Protein AF-A0A511Z5X7-F1 (afdb_monomer_lite)

Radius of gyration: 14.65 Å; chains: 1; bounding box: 46×22×39 Å

Structure (mmCIF, N/CA/C/O backbone):
data_AF-A0A511Z5X7-F1
#
_entry.id   AF-A0A511Z5X7-F1
#
loop_
_atom_site.group_PDB
_atom_site.id
_atom_site.type_symbol
_atom_site.label_atom_id
_atom_site.label_alt_id
_atom_site.label_comp_id
_atom_site.label_asym_id
_atom_site.label_entity_id
_atom_site.label_seq_id
_atom_site.pdbx_PDB_ins_code
_atom_site.Cartn_x
_atom_site.Cartn_y
_atom_site.Cartn_z
_atom_site.occupancy
_atom_site.B_iso_or_equiv
_atom_site.auth_seq_id
_atom_site.auth_comp_id
_atom_site.auth_asym_id
_atom_site.auth_atom_id
_atom_site.pdbx_PDB_model_num
ATOM 1 N N . MET A 1 1 ? 8.518 3.537 -7.260 1.00 76.12 1 MET A N 1
ATOM 2 C CA . MET A 1 1 ? 7.518 2.453 -7.440 1.00 76.12 1 MET A CA 1
ATOM 3 C C . MET A 1 1 ? 6.502 2.840 -8.505 1.00 76.12 1 MET A C 1
ATOM 5 O O . MET A 1 1 ? 6.609 2.288 -9.587 1.00 76.12 1 MET A O 1
ATOM 9 N N . LEU A 1 2 ? 5.611 3.816 -8.263 1.00 78.81 2 LEU A N 1
ATOM 10 C CA . LEU A 1 2 ? 4.703 4.348 -9.300 1.00 78.81 2 LEU A CA 1
ATOM 11 C C . LEU A 1 2 ? 5.478 5.002 -10.458 1.00 78.81 2 LEU A C 1
ATOM 13 O O . LEU A 1 2 ? 5.304 4.628 -11.608 1.00 78.81 2 LEU A O 1
ATOM 17 N N . GLU A 1 3 ? 6.426 5.890 -10.146 1.00 77.31 3 GLU A N 1
ATOM 18 C CA . GLU A 1 3 ? 7.293 6.535 -11.153 1.00 77.31 3 GLU A CA 1
ATOM 19 C C . GLU A 1 3 ? 8.212 5.555 -11.898 1.00 77.31 3 GLU A C 1
ATOM 21 O O . GLU A 1 3 ? 8.674 5.845 -12.994 1.00 77.31 3 GLU A O 1
ATOM 26 N N . TRP A 1 4 ? 8.474 4.385 -11.310 1.00 77.00 4 TRP A N 1
ATOM 27 C CA . TRP A 1 4 ? 9.300 3.333 -11.916 1.00 77.00 4 TRP A CA 1
ATOM 28 C C . TRP A 1 4 ? 8.460 2.328 -12.716 1.00 77.00 4 TRP A C 1
ATOM 30 O O . TRP A 1 4 ? 8.996 1.349 -13.220 1.00 77.00 4 TRP A O 1
ATOM 40 N N . GLY A 1 5 ? 7.136 2.518 -12.776 1.00 79.38 5 GLY A N 1
ATOM 41 C CA . GLY A 1 5 ? 6.209 1.607 -13.447 1.00 79.38 5 GLY A CA 1
ATOM 42 C C . GLY A 1 5 ? 6.055 0.234 -12.782 1.00 79.38 5 GLY A C 1
ATOM 43 O O . GLY A 1 5 ? 5.463 -0.657 -13.381 1.00 79.38 5 GLY A O 1
ATOM 44 N N . VAL A 1 6 ? 6.571 0.052 -11.560 1.00 82.25 6 VAL A N 1
ATOM 45 C CA . VAL A 1 6 ? 6.449 -1.202 -10.786 1.00 82.25 6 VAL A CA 1
ATOM 46 C C . VAL A 1 6 ? 5.017 -1.403 -10.281 1.00 82.25 6 VAL A C 1
ATOM 48 O O . VAL A 1 6 ? 4.565 -2.532 -10.137 1.00 82.25 6 VAL A O 1
ATOM 51 N N . LEU A 1 7 ? 4.320 -0.299 -10.014 1.00 83.25 7 LEU A N 1
ATOM 52 C CA . LEU A 1 7 ? 2.889 -0.250 -9.720 1.00 83.25 7 LEU A CA 1
ATOM 53 C C . LEU A 1 7 ? 2.248 0.795 -10.624 1.00 83.25 7 LEU A C 1
ATOM 55 O O . LEU A 1 7 ? 2.912 1.758 -11.024 1.00 83.25 7 LEU A O 1
ATOM 59 N N . LYS A 1 8 ? 0.950 0.663 -10.865 1.00 85.56 8 LYS A N 1
ATOM 60 C CA . LYS A 1 8 ? 0.125 1.653 -11.556 1.00 85.56 8 LYS A CA 1
ATOM 61 C C . LYS A 1 8 ? -0.938 2.211 -10.618 1.00 85.56 8 LYS A C 1
ATOM 63 O O . LYS A 1 8 ? -1.390 1.575 -9.670 1.00 85.56 8 LYS A O 1
ATOM 68 N N . ALA A 1 9 ? -1.346 3.446 -10.893 1.00 88.44 9 ALA A N 1
ATOM 69 C CA . ALA A 1 9 ? -2.520 4.013 -10.248 1.00 88.44 9 ALA A CA 1
ATOM 70 C C . ALA A 1 9 ? -3.763 3.177 -10.593 1.00 88.44 9 ALA A C 1
ATOM 72 O O . ALA A 1 9 ? -3.839 2.584 -11.669 1.00 88.44 9 ALA A O 1
ATOM 73 N N . CYS A 1 10 ? -4.740 3.178 -9.691 1.00 89.44 10 CYS A N 1
ATOM 74 C CA . CYS A 1 10 ? -5.965 2.385 -9.752 1.00 89.44 10 CYS A CA 1
ATOM 75 C C . CYS A 1 10 ? -5.775 0.865 -9.581 1.00 89.44 10 CYS A C 1
ATOM 77 O O . CYS A 1 10 ? -6.744 0.122 -9.724 1.00 89.44 10 CYS A O 1
ATOM 79 N N . GLU A 1 11 ? -4.574 0.391 -9.237 1.00 91.31 11 GLU A N 1
ATOM 80 C CA . GLU A 1 11 ? -4.345 -1.009 -8.862 1.00 91.31 11 GLU A CA 1
ATOM 81 C C . GLU A 1 11 ? -4.847 -1.312 -7.448 1.00 91.31 11 GLU A C 1
ATOM 83 O O . GLU A 1 11 ? -5.002 -0.419 -6.613 1.00 91.31 11 GLU A O 1
ATOM 88 N N . VAL A 1 12 ? -5.091 -2.592 -7.162 1.00 94.56 12 VAL A N 1
ATOM 89 C CA . VAL A 1 12 ? -5.568 -3.033 -5.848 1.00 94.56 12 VAL A CA 1
ATOM 90 C C . VAL A 1 12 ? -4.411 -3.575 -5.015 1.00 94.56 12 VAL A C 1
ATOM 92 O O . VAL A 1 12 ? -3.665 -4.459 -5.442 1.00 94.56 12 VAL A O 1
ATOM 95 N N . ILE A 1 13 ? -4.289 -3.057 -3.795 1.00 95.25 13 ILE A N 1
ATOM 96 C CA . ILE A 1 13 ? -3.351 -3.527 -2.781 1.00 95.25 13 ILE A CA 1
ATOM 97 C C . ILE A 1 13 ? -4.132 -4.240 -1.683 1.00 95.25 13 ILE A C 1
ATOM 99 O O . ILE A 1 13 ? -5.115 -3.718 -1.160 1.00 95.25 13 ILE A O 1
ATOM 103 N N . VAL A 1 14 ? -3.661 -5.420 -1.309 1.00 96.44 14 VAL A N 1
ATOM 104 C CA . VAL A 1 14 ? -4.218 -6.272 -0.262 1.00 96.44 14 VAL A CA 1
ATOM 105 C C . VAL A 1 14 ? -3.310 -6.214 0.961 1.00 96.44 14 VAL A C 1
ATOM 107 O O . VAL A 1 14 ? -2.081 -6.241 0.844 1.00 96.44 14 VAL A O 1
ATOM 110 N N . ALA A 1 15 ? -3.900 -6.141 2.149 1.00 96.62 15 ALA A N 1
ATOM 111 C CA . ALA A 1 15 ? -3.157 -6.287 3.389 1.00 96.62 15 ALA A CA 1
ATOM 112 C C . ALA A 1 15 ? -2.732 -7.756 3.567 1.00 96.62 15 ALA A C 1
ATOM 114 O O . ALA A 1 15 ? -3.550 -8.674 3.559 1.00 96.62 15 ALA A O 1
ATOM 115 N N . LYS A 1 16 ? -1.429 -8.000 3.728 1.00 96.12 16 LYS A N 1
ATOM 116 C CA . LYS A 1 16 ? -0.854 -9.351 3.782 1.00 96.12 16 LYS A CA 1
ATOM 117 C C . LYS A 1 16 ? -1.508 -10.218 4.863 1.00 96.12 16 LYS A C 1
ATOM 119 O O . LYS A 1 16 ? -1.451 -9.892 6.046 1.00 96.12 16 LYS A O 1
ATOM 124 N N . GLY A 1 17 ? -2.064 -11.361 4.459 1.00 94.12 17 GLY A N 1
ATOM 125 C CA . GLY A 1 17 ? -2.722 -12.297 5.379 1.00 94.12 17 GLY A CA 1
ATOM 126 C C . GLY A 1 17 ? -4.072 -11.804 5.914 1.00 94.12 17 GLY A C 1
ATOM 127 O O . GLY A 1 17 ? -4.547 -12.315 6.927 1.00 94.12 17 GLY A O 1
ATOM 128 N N . LYS A 1 18 ? -4.673 -10.802 5.266 1.00 93.75 18 LYS A N 1
ATOM 129 C CA . LYS A 1 18 ? -6.008 -10.272 5.550 1.00 93.75 18 LYS A CA 1
ATOM 130 C C . LYS A 1 18 ? -6.820 -10.240 4.255 1.00 93.75 18 LYS A C 1
ATOM 132 O O . LYS A 1 18 ? -6.259 -10.233 3.165 1.00 93.75 18 LYS A O 1
ATOM 137 N N . GLU A 1 19 ? -8.140 -10.195 4.387 1.00 92.75 19 GLU A N 1
ATOM 138 C CA . GLU A 1 19 ? -9.057 -10.044 3.246 1.00 92.75 19 GLU A CA 1
ATOM 139 C C . GLU A 1 19 ? -9.269 -8.569 2.856 1.00 92.75 19 GLU A C 1
ATOM 141 O O . GLU A 1 19 ? -9.879 -8.266 1.833 1.00 92.75 19 GLU A O 1
ATOM 146 N N . ASP A 1 20 ? -8.755 -7.635 3.662 1.00 95.25 20 ASP A N 1
ATOM 147 C CA . ASP A 1 20 ? -8.916 -6.205 3.424 1.00 95.25 20 ASP A CA 1
ATOM 148 C C . ASP A 1 20 ? -8.014 -5.728 2.272 1.00 95.25 20 ASP A C 1
ATOM 150 O O . ASP A 1 20 ? -6.797 -5.945 2.268 1.00 95.25 20 ASP A O 1
ATOM 154 N N . SER A 1 21 ? -8.626 -5.071 1.288 1.00 93.94 21 SER A N 1
ATOM 155 C CA . SER A 1 21 ? -7.965 -4.543 0.095 1.00 93.94 21 SER A CA 1
ATOM 156 C C . SER A 1 21 ? -8.454 -3.137 -0.236 1.00 93.94 21 SER A C 1
ATOM 158 O O . SER A 1 21 ? -9.575 -2.754 0.114 1.00 93.94 21 SER A O 1
ATOM 160 N N . ARG A 1 22 ? -7.600 -2.334 -0.876 1.00 94.50 22 ARG A N 1
ATOM 161 C CA . ARG A 1 22 ? -7.870 -0.932 -1.224 1.00 94.50 22 ARG A CA 1
ATOM 162 C C . ARG A 1 22 ? -7.235 -0.558 -2.560 1.00 94.50 22 ARG A C 1
ATOM 164 O O . ARG A 1 22 ? -6.244 -1.154 -2.973 1.00 94.50 22 ARG A O 1
ATOM 171 N N . VAL A 1 23 ? -7.787 0.466 -3.207 1.00 94.81 23 VAL A N 1
ATOM 172 C CA . VAL A 1 23 ? -7.281 0.979 -4.488 1.00 94.81 23 VAL A CA 1
ATOM 173 C C . VAL A 1 23 ? -6.150 1.975 -4.245 1.00 94.81 23 VAL A C 1
ATOM 175 O O . VAL A 1 23 ? -6.305 2.905 -3.453 1.00 94.81 23 VAL A O 1
ATOM 178 N N . LEU A 1 24 ? -5.024 1.782 -4.927 1.00 93.81 24 LEU A N 1
ATOM 179 C CA . LEU A 1 24 ? -3.878 2.680 -4.936 1.00 93.81 24 LEU A CA 1
ATOM 180 C C . LEU A 1 24 ? -4.168 3.890 -5.825 1.00 93.81 24 LEU A C 1
ATOM 182 O O . LEU A 1 24 ? -4.487 3.762 -7.004 1.00 93.81 24 LEU A O 1
ATOM 186 N N . LEU A 1 25 ? -4.026 5.081 -5.269 1.00 93.25 25 LEU A N 1
ATOM 187 C CA . LEU A 1 25 ? -4.146 6.340 -5.988 1.00 93.25 25 LEU A CA 1
ATOM 188 C C . LEU A 1 25 ? -2.807 6.721 -6.629 1.00 93.25 25 LEU A C 1
ATOM 190 O O . LEU A 1 25 ? -1.736 6.267 -6.224 1.00 93.25 25 LEU A O 1
ATOM 194 N N . SER A 1 26 ? -2.853 7.604 -7.626 1.00 89.81 26 SER A N 1
ATOM 195 C CA . SER A 1 26 ? -1.664 8.069 -8.358 1.00 89.81 26 SER A CA 1
ATOM 196 C C . SER A 1 26 ? -0.647 8.819 -7.494 1.00 89.81 26 SER A C 1
ATOM 198 O O . SER A 1 26 ? 0.518 8.911 -7.867 1.00 89.81 26 SER A O 1
ATOM 200 N N . ASN A 1 27 ? -1.062 9.322 -6.332 1.00 88.62 27 ASN A N 1
ATOM 201 C CA . ASN A 1 27 ? -0.195 9.967 -5.345 1.00 88.62 27 ASN A CA 1
ATOM 202 C C . ASN A 1 27 ? 0.430 8.983 -4.335 1.00 88.62 27 ASN A C 1
ATOM 204 O O . ASN A 1 27 ? 1.142 9.413 -3.430 1.00 88.62 27 ASN A O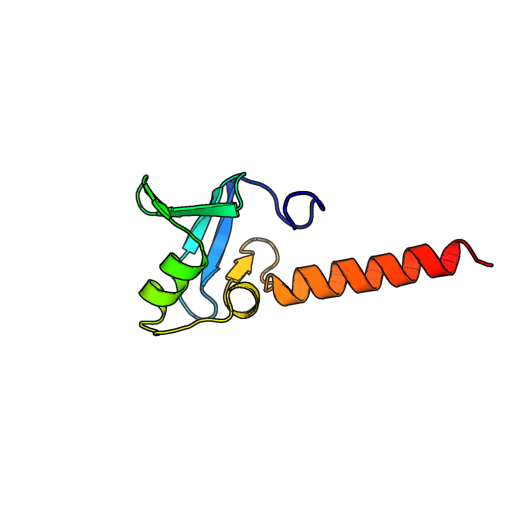 1
ATOM 208 N N . GLY A 1 28 ? 0.170 7.677 -4.460 1.00 86.12 28 GLY A N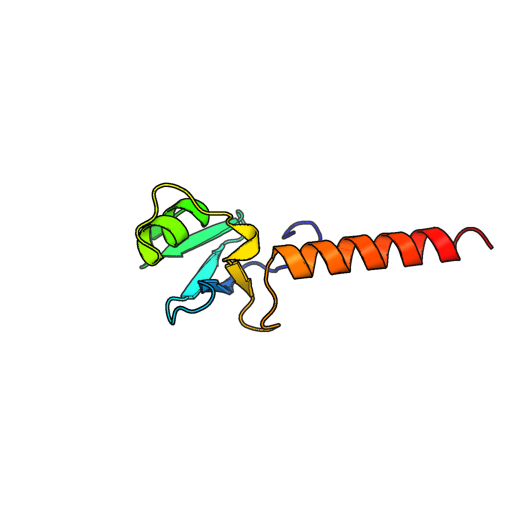 1
ATOM 209 C CA . GLY A 1 28 ? 0.663 6.652 -3.536 1.00 86.12 28 GLY A CA 1
ATOM 210 C C . GLY A 1 28 ? -0.173 6.475 -2.263 1.00 86.12 28 GLY A C 1
ATOM 211 O O . GLY A 1 28 ? 0.163 5.627 -1.432 1.00 86.12 28 GLY A O 1
ATOM 212 N N . ASN A 1 29 ? -1.259 7.236 -2.107 1.00 93.19 29 ASN A N 1
ATOM 213 C CA . ASN A 1 29 ? -2.254 7.009 -1.062 1.00 93.19 29 ASN A CA 1
ATOM 214 C C . ASN A 1 29 ? -3.273 5.946 -1.495 1.00 93.19 29 ASN A C 1
ATOM 216 O O . ASN A 1 29 ? -3.265 5.463 -2.622 1.00 93.19 29 ASN A O 1
ATOM 220 N N . MET A 1 30 ? -4.147 5.562 -0.575 1.00 91.69 30 MET A N 1
ATOM 221 C CA . MET A 1 30 ? -5.186 4.562 -0.770 1.00 91.69 30 MET A CA 1
ATOM 222 C C . MET A 1 30 ? -6.556 5.226 -0.757 1.00 91.69 30 MET A C 1
ATOM 224 O O . MET A 1 30 ? -6.823 6.115 0.054 1.00 91.69 30 MET A O 1
ATOM 228 N N . GLN A 1 31 ? -7.453 4.754 -1.614 1.00 92.81 31 GLN A N 1
ATOM 229 C CA . GLN A 1 31 ? -8.861 5.107 -1.545 1.00 92.81 31 GLN A CA 1
ATOM 230 C C . GLN A 1 31 ? -9.572 4.173 -0.565 1.00 92.81 31 GLN A C 1
ATOM 232 O O . GLN A 1 31 ? -9.702 2.973 -0.811 1.00 92.81 31 GLN A O 1
ATOM 237 N N . VAL A 1 32 ? -10.051 4.732 0.545 1.00 85.38 32 VAL A N 1
ATOM 238 C CA . VAL A 1 32 ? -10.757 4.016 1.611 1.00 85.38 32 VAL A CA 1
ATOM 239 C C . VAL A 1 32 ? -12.156 4.598 1.739 1.00 85.38 32 VAL A C 1
ATOM 241 O O . VAL A 1 32 ? -12.325 5.718 2.207 1.00 85.38 32 VAL A O 1
ATOM 244 N N . ASN A 1 33 ? -13.174 3.856 1.291 1.00 82.56 33 ASN A N 1
ATOM 245 C CA . ASN A 1 33 ? -14.579 4.292 1.329 1.00 82.56 33 ASN A CA 1
ATOM 246 C C . ASN A 1 33 ? -14.816 5.683 0.700 1.00 82.56 33 ASN A C 1
ATOM 248 O O . ASN A 1 33 ? -15.618 6.470 1.193 1.00 82.56 33 ASN A O 1
ATOM 252 N N . GLY A 1 34 ? -14.085 6.012 -0.370 1.00 85.25 34 GLY A N 1
ATOM 253 C CA . GLY A 1 34 ? -14.167 7.319 -1.034 1.00 85.25 34 GLY A CA 1
ATOM 254 C C . GLY A 1 34 ? -13.339 8.435 -0.386 1.00 85.25 34 GLY A C 1
ATOM 255 O O . GLY A 1 34 ? -13.321 9.542 -0.913 1.00 85.25 34 GLY A O 1
ATOM 256 N N . ILE A 1 35 ? -12.626 8.151 0.705 1.00 90.38 35 ILE A N 1
ATOM 257 C CA . ILE A 1 35 ? -11.717 9.085 1.373 1.00 90.38 35 ILE A CA 1
ATOM 258 C C . ILE A 1 35 ? -10.275 8.683 1.067 1.00 90.38 35 ILE A C 1
ATOM 260 O O . ILE A 1 35 ? -9.915 7.507 1.106 1.00 90.38 35 ILE A O 1
ATOM 264 N N . GLU A 1 36 ? -9.436 9.669 0.767 1.00 94.44 36 GLU A N 1
ATOM 265 C CA . GLU A 1 36 ? -8.001 9.453 0.626 1.00 94.44 36 GLU A CA 1
ATOM 266 C C . GLU A 1 36 ? -7.356 9.202 1.998 1.00 94.44 36 GLU A C 1
ATOM 268 O O . GLU A 1 36 ? -7.500 9.991 2.934 1.00 94.44 36 GLU A O 1
ATOM 273 N N . GLN A 1 37 ? -6.612 8.106 2.114 1.00 94.38 37 GLN A N 1
ATOM 274 C CA . GLN A 1 37 ? -5.892 7.733 3.324 1.00 94.38 37 GLN A CA 1
ATOM 275 C C . GLN A 1 37 ? -4.498 7.217 2.969 1.00 94.38 37 GLN A C 1
ATOM 277 O O . GLN A 1 37 ? -4.330 6.487 2.000 1.00 94.38 37 GLN A O 1
ATOM 282 N N . SER A 1 38 ? -3.473 7.543 3.759 1.00 94.50 38 SER A N 1
ATOM 283 C CA . SER A 1 38 ? -2.140 6.988 3.507 1.00 94.50 38 SER A CA 1
ATOM 284 C C . SER A 1 38 ? -2.109 5.475 3.738 1.00 94.50 38 SER A C 1
ATOM 286 O O . SER A 1 38 ? -2.720 4.960 4.679 1.00 94.50 38 SER A O 1
ATOM 288 N N . MET A 1 39 ? -1.332 4.758 2.920 1.00 93.75 39 MET A N 1
ATOM 289 C CA . MET A 1 39 ? -1.200 3.298 3.009 1.00 93.75 39 MET A CA 1
ATOM 290 C C . MET A 1 39 ? -0.741 2.836 4.400 1.00 93.75 39 MET A C 1
ATOM 292 O O . MET A 1 39 ? -1.237 1.846 4.927 1.00 93.75 39 MET A O 1
ATOM 296 N N . GLN A 1 40 ? 0.164 3.584 5.037 1.00 94.94 40 GLN A N 1
ATOM 297 C CA . GLN A 1 40 ? 0.627 3.270 6.389 1.00 94.94 40 GLN A CA 1
ATOM 298 C C . GLN A 1 40 ? -0.493 3.398 7.430 1.00 94.94 40 GLN A C 1
ATOM 300 O O . GLN A 1 40 ? -0.557 2.592 8.355 1.00 94.94 40 GLN A O 1
ATOM 305 N N . LYS A 1 41 ? -1.352 4.421 7.324 1.00 94.81 41 LYS A N 1
ATOM 306 C CA . LYS A 1 41 ? -2.472 4.595 8.256 1.00 94.81 41 LYS A CA 1
ATOM 307 C C . LYS A 1 41 ? -3.487 3.467 8.081 1.00 94.81 41 LYS A C 1
ATOM 309 O O . LYS A 1 41 ? -3.819 2.825 9.069 1.00 94.81 41 LYS A O 1
ATOM 314 N N . TRP A 1 42 ? -3.864 3.181 6.837 1.00 95.06 42 TRP A N 1
ATOM 315 C CA . TRP A 1 42 ? -4.745 2.065 6.496 1.00 95.06 42 TRP A CA 1
ATOM 316 C C . TRP A 1 42 ? -4.234 0.727 7.056 1.00 95.06 42 TRP A C 1
ATOM 318 O O . TRP A 1 42 ? -4.957 0.041 7.772 1.00 95.06 42 TRP A O 1
ATOM 328 N N . LEU A 1 43 ? -2.966 0.374 6.814 1.00 95.56 43 LEU A N 1
ATOM 329 C CA . LEU A 1 43 ? -2.405 -0.887 7.311 1.00 95.56 43 LEU A CA 1
ATOM 330 C C . LEU A 1 43 ? -2.399 -0.953 8.844 1.00 95.56 43 LEU A C 1
ATOM 332 O O . LEU A 1 43 ? -2.745 -1.986 9.407 1.00 95.56 43 LEU A O 1
ATOM 336 N N . LYS A 1 44 ? -2.053 0.136 9.541 1.00 96.12 44 LYS A N 1
ATOM 337 C CA . LYS A 1 44 ? -2.120 0.162 11.012 1.00 96.12 44 LYS A CA 1
ATOM 338 C C . LYS A 1 44 ? -3.532 -0.100 11.531 1.00 96.12 44 LYS A C 1
ATOM 340 O O . LYS A 1 44 ? -3.666 -0.812 12.515 1.00 96.12 44 LYS A O 1
ATOM 345 N N . GLU A 1 45 ? -4.555 0.434 10.865 1.00 94.56 45 GLU A N 1
ATOM 346 C CA . GLU A 1 45 ? -5.961 0.198 11.216 1.00 94.56 45 GLU A CA 1
ATOM 347 C C . GLU A 1 45 ? -6.376 -1.258 10.954 1.00 94.56 45 GLU A C 1
ATOM 349 O O . GLU A 1 45 ? -7.014 -1.873 11.801 1.00 94.56 45 GLU A O 1
ATOM 354 N N . VAL A 1 46 ? -5.956 -1.848 9.829 1.00 95.06 46 VAL A N 1
ATOM 355 C CA . VAL A 1 46 ? -6.256 -3.254 9.493 1.00 95.06 46 VAL A CA 1
ATOM 356 C C . VAL A 1 46 ? -5.593 -4.247 10.456 1.00 95.06 46 VAL A C 1
ATOM 358 O O . VAL A 1 46 ? -6.171 -5.291 10.774 1.00 95.06 46 VAL A O 1
ATOM 361 N N . PHE A 1 47 ? -4.366 -3.961 10.894 1.00 94.88 47 PHE A N 1
ATOM 362 C CA . PHE A 1 47 ? -3.609 -4.840 11.790 1.00 94.88 47 PHE A CA 1
ATOM 363 C C . PHE A 1 47 ? -3.763 -4.503 13.279 1.00 94.88 47 PHE A C 1
ATOM 365 O O . PHE A 1 47 ? -3.304 -5.287 14.106 1.00 94.88 47 PHE A O 1
ATOM 372 N N . ASP A 1 48 ? -4.405 -3.382 13.611 1.00 95.62 48 ASP A N 1
ATOM 373 C CA . ASP A 1 48 ? -4.470 -2.812 14.963 1.00 95.62 48 ASP A CA 1
ATOM 374 C C . ASP A 1 48 ? -3.075 -2.646 15.602 1.00 95.62 48 ASP A C 1
ATOM 376 O O . ASP A 1 48 ? -2.801 -3.053 16.732 1.00 95.62 48 ASP A O 1
ATOM 380 N N . TRP A 1 49 ? -2.133 -2.089 14.831 1.00 95.44 49 TRP A N 1
ATOM 381 C CA . TRP A 1 49 ? -0.736 -1.916 15.243 1.00 95.44 49 TRP A CA 1
ATOM 382 C C . TRP A 1 49 ? -0.349 -0.448 15.406 1.00 95.44 49 TRP A C 1
ATOM 384 O O . TRP A 1 49 ? -0.726 0.422 14.620 1.00 95.44 49 TRP A O 1
ATOM 394 N N . SER A 1 50 ? 0.526 -0.174 16.377 1.00 92.75 50 SER A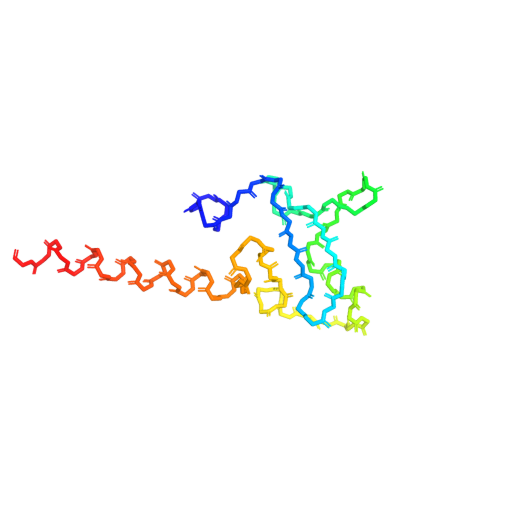 N 1
ATOM 395 C CA . SER A 1 50 ? 1.130 1.152 16.560 1.00 92.75 50 SER A CA 1
ATOM 396 C C . SER A 1 50 ? 2.105 1.523 15.431 1.00 92.75 50 SER A C 1
ATOM 398 O O . SER A 1 50 ? 2.288 2.704 15.127 1.00 92.75 50 SER A O 1
ATOM 400 N N . SER A 1 51 ? 2.702 0.524 14.770 1.00 93.25 51 SER A N 1
ATOM 401 C CA . SER A 1 51 ? 3.628 0.684 13.647 1.00 93.25 51 SER A CA 1
ATOM 402 C C . SER A 1 51 ? 3.579 -0.520 12.703 1.00 93.25 51 SER A C 1
ATOM 404 O O . SER A 1 51 ? 3.303 -1.638 13.127 1.00 93.25 51 SER A O 1
ATOM 406 N N . VAL A 1 52 ? 3.863 -0.299 11.418 1.00 94.56 52 VAL A N 1
ATOM 407 C CA . VAL A 1 52 ? 3.836 -1.338 10.379 1.00 94.56 52 VAL A CA 1
ATOM 408 C C . VAL A 1 52 ? 4.894 -1.065 9.317 1.00 94.56 52 VAL A C 1
ATOM 410 O O . VAL A 1 52 ? 5.129 0.082 8.932 1.00 94.56 52 VAL A O 1
ATOM 413 N N . GLN A 1 53 ? 5.519 -2.128 8.813 1.00 94.25 53 GLN A N 1
ATOM 414 C CA . GLN A 1 53 ? 6.400 -2.049 7.651 1.00 94.25 53 GLN A CA 1
ATOM 415 C C . GLN A 1 53 ? 5.565 -2.080 6.370 1.00 94.25 53 GLN A C 1
ATOM 417 O O . GLN A 1 53 ? 5.323 -3.144 5.806 1.00 94.25 53 GLN A O 1
ATOM 422 N N . THR A 1 54 ? 5.124 -0.908 5.910 1.00 93.62 54 THR A N 1
ATOM 423 C CA . THR A 1 54 ? 4.190 -0.749 4.782 1.00 93.62 54 THR A CA 1
ATOM 424 C C . THR A 1 54 ? 4.515 -1.657 3.590 1.00 93.62 54 THR A C 1
ATOM 426 O O . THR A 1 54 ? 3.663 -2.417 3.149 1.00 93.62 54 THR A O 1
ATOM 429 N N . TYR A 1 55 ? 5.766 -1.662 3.120 1.00 92.56 55 TYR A N 1
ATOM 430 C CA . TYR A 1 55 ? 6.170 -2.417 1.928 1.00 92.56 55 TYR A CA 1
ATOM 431 C C . TYR A 1 55 ? 6.105 -3.944 2.088 1.00 92.56 55 TYR A C 1
ATOM 433 O O . TYR A 1 55 ? 5.835 -4.650 1.120 1.00 92.56 55 TYR A O 1
ATOM 441 N N . ALA A 1 56 ? 6.324 -4.454 3.302 1.00 95.06 56 ALA A N 1
ATOM 442 C CA . ALA A 1 56 ? 6.310 -5.888 3.585 1.00 95.06 56 ALA A CA 1
ATOM 443 C C . ALA A 1 56 ? 4.887 -6.441 3.785 1.00 95.06 56 ALA A C 1
ATOM 445 O O . ALA A 1 56 ? 4.677 -7.652 3.682 1.00 95.06 56 ALA A O 1
ATOM 446 N N . PHE A 1 57 ? 3.926 -5.559 4.082 1.00 96.00 57 PHE A N 1
ATOM 447 C CA . PHE A 1 57 ? 2.532 -5.904 4.372 1.00 96.00 57 PHE A CA 1
ATOM 448 C C . PHE A 1 57 ? 1.541 -5.439 3.301 1.00 96.00 57 PHE A C 1
ATOM 450 O O . PHE A 1 57 ? 0.390 -5.862 3.329 1.00 96.00 57 PHE A O 1
ATOM 457 N N . ALA A 1 58 ? 1.976 -4.621 2.347 1.00 95.44 58 ALA A N 1
ATOM 458 C CA . ALA A 1 58 ? 1.224 -4.285 1.150 1.00 95.44 58 ALA A CA 1
ATOM 459 C C . ALA A 1 58 ? 1.517 -5.313 0.051 1.00 95.44 58 ALA A C 1
ATOM 461 O O . ALA A 1 58 ? 2.661 -5.440 -0.392 1.00 95.44 58 ALA A O 1
ATOM 462 N N . VAL A 1 59 ? 0.490 -6.044 -0.373 1.00 96.50 59 VAL A N 1
ATOM 463 C CA . VAL A 1 59 ? 0.553 -7.060 -1.430 1.00 96.50 59 VAL A CA 1
ATOM 464 C C . VAL A 1 59 ? -0.158 -6.529 -2.662 1.00 96.50 59 VAL A C 1
ATOM 466 O O . VAL A 1 59 ? -1.317 -6.141 -2.578 1.00 96.50 59 VAL A O 1
ATOM 469 N N . HIS A 1 60 ? 0.509 -6.512 -3.808 1.00 94.75 60 HIS A N 1
ATOM 470 C CA . HIS A 1 60 ? -0.153 -6.193 -5.063 1.00 94.75 60 HIS A CA 1
ATOM 471 C C . HIS A 1 60 ? -1.063 -7.358 -5.466 1.00 94.75 60 HIS A C 1
ATOM 473 O O . HIS A 1 60 ? -0.599 -8.493 -5.573 1.00 94.75 60 HIS A O 1
ATOM 479 N N . GLN A 1 61 ? -2.358 -7.093 -5.659 1.00 93.88 61 GLN A N 1
ATOM 480 C CA . GLN A 1 61 ? -3.342 -8.149 -5.894 1.00 93.88 61 GLN A CA 1
ATOM 481 C C . GLN A 1 61 ? -3.066 -8.939 -7.177 1.00 93.88 61 GLN A C 1
ATOM 483 O O . GLN A 1 61 ? -3.236 -10.154 -7.183 1.00 93.88 61 GLN A O 1
ATOM 488 N N . GLU A 1 62 ? -2.638 -8.269 -8.249 1.00 91.19 62 GLU A N 1
ATOM 489 C CA . GLU A 1 62 ? -2.430 -8.911 -9.551 1.00 91.19 62 GLU A CA 1
ATOM 490 C C . GLU A 1 62 ? -1.235 -9.871 -9.536 1.00 91.19 62 GLU A C 1
ATOM 492 O O . GLU A 1 62 ? -1.317 -10.978 -10.062 1.00 91.19 62 GLU A O 1
ATOM 497 N N . THR A 1 63 ? -0.126 -9.475 -8.903 1.00 91.94 63 THR A N 1
ATOM 498 C CA . THR A 1 63 ? 1.096 -10.294 -8.868 1.00 91.94 63 THR A CA 1
ATOM 499 C C . THR A 1 63 ? 1.172 -11.209 -7.648 1.00 91.94 63 THR A C 1
ATOM 501 O O . THR A 1 63 ? 1.988 -12.128 -7.622 1.00 91.94 63 THR A O 1
ATOM 504 N N . GLY A 1 64 ? 0.381 -10.940 -6.605 1.00 93.44 64 GLY A N 1
ATOM 505 C CA . GLY A 1 64 ? 0.474 -11.605 -5.304 1.00 93.44 64 GLY A CA 1
ATOM 506 C C . GLY A 1 64 ? 1.760 -11.284 -4.531 1.00 93.44 64 GLY A C 1
ATOM 507 O O . GLY A 1 64 ? 2.005 -11.864 -3.472 1.00 93.44 64 GLY A O 1
ATOM 508 N N . LYS A 1 65 ? 2.595 -10.370 -5.038 1.00 94.88 65 LYS A N 1
ATOM 509 C CA . LYS A 1 65 ? 3.884 -10.016 -4.438 1.00 94.88 65 LYS A CA 1
ATOM 510 C C . LYS A 1 65 ? 3.736 -8.833 -3.506 1.00 94.88 65 LYS A C 1
ATOM 512 O O . LYS A 1 65 ? 2.958 -7.910 -3.741 1.00 94.88 65 LYS A O 1
ATOM 517 N N . THR A 1 66 ? 4.540 -8.825 -2.454 1.00 96.06 66 THR A N 1
ATOM 518 C CA . THR A 1 66 ? 4.691 -7.631 -1.626 1.00 96.06 66 THR A CA 1
ATOM 519 C C . THR A 1 66 ? 5.381 -6.515 -2.402 1.00 96.06 66 THR A C 1
ATOM 521 O O . THR A 1 66 ? 6.129 -6.751 -3.359 1.00 96.06 66 THR A O 1
ATOM 524 N N . LEU A 1 67 ? 5.182 -5.277 -1.961 1.00 92.56 67 LEU A N 1
ATOM 525 C CA . LEU A 1 67 ? 5.898 -4.144 -2.536 1.00 92.56 67 LEU A CA 1
ATOM 526 C C . LEU A 1 67 ? 7.4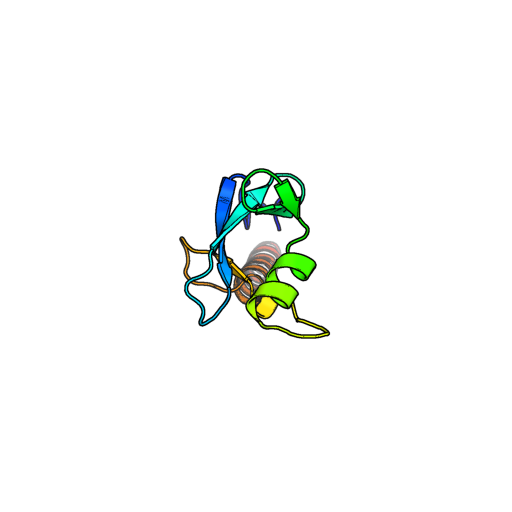08 -4.236 -2.282 1.00 92.56 67 LEU A C 1
ATOM 528 O O . LEU A 1 67 ? 8.188 -3.799 -3.124 1.00 92.56 67 LEU A O 1
ATOM 532 N N . SER A 1 68 ? 7.824 -4.835 -1.161 1.00 93.38 68 SER A N 1
ATOM 533 C CA . SER A 1 68 ? 9.234 -5.152 -0.903 1.00 93.38 68 SER A CA 1
ATOM 534 C C . SER A 1 68 ? 9.808 -6.099 -1.958 1.00 93.38 68 SER A C 1
ATOM 536 O O . SER A 1 68 ? 10.851 -5.790 -2.521 1.00 93.38 68 SER A O 1
ATOM 538 N N . GLN A 1 69 ? 9.107 -7.194 -2.273 1.00 93.19 69 GLN A N 1
ATOM 539 C CA . GLN A 1 69 ? 9.533 -8.143 -3.313 1.00 93.19 69 GLN A CA 1
ATOM 540 C C . GLN A 1 69 ? 9.569 -7.486 -4.695 1.00 93.19 69 GLN A C 1
ATOM 542 O O . GLN A 1 69 ? 10.538 -7.627 -5.426 1.00 93.19 69 GLN A O 1
ATOM 547 N N . SER A 1 70 ? 8.547 -6.696 -5.029 1.00 91.56 70 SER A N 1
ATOM 548 C CA . SER A 1 70 ? 8.489 -5.995 -6.320 1.00 91.56 70 SER A CA 1
ATOM 549 C C . SER A 1 70 ? 9.643 -4.996 -6.476 1.00 91.56 70 SER A C 1
ATOM 551 O O . SER A 1 70 ? 10.185 -4.813 -7.564 1.00 91.56 70 SER A O 1
ATOM 553 N N . ARG A 1 71 ? 10.045 -4.350 -5.375 1.00 88.62 71 ARG A N 1
ATOM 554 C CA . ARG A 1 71 ? 11.215 -3.471 -5.342 1.00 88.62 71 ARG A CA 1
ATOM 555 C C . ARG A 1 71 ? 12.517 -4.254 -5.489 1.00 88.62 71 ARG A C 1
ATOM 557 O O . ARG A 1 71 ? 13.393 -3.793 -6.207 1.00 88.62 71 ARG A O 1
ATOM 564 N N . GLU A 1 72 ? 12.657 -5.379 -4.797 1.00 89.75 72 GLU A N 1
ATOM 565 C CA . GLU A 1 72 ? 13.837 -6.244 -4.890 1.00 89.75 72 GLU A CA 1
ATOM 566 C C . GLU A 1 72 ? 14.051 -6.721 -6.330 1.00 89.75 72 GLU A C 1
ATOM 568 O O . GLU A 1 72 ? 15.106 -6.459 -6.895 1.00 89.75 72 GLU A O 1
ATOM 573 N N . GLU A 1 73 ? 13.005 -7.244 -6.973 1.00 88.62 73 GLU A N 1
ATOM 574 C CA . GLU A 1 73 ? 13.041 -7.688 -8.373 1.00 88.62 73 GLU A CA 1
ATOM 575 C C . GLU A 1 73 ? 13.417 -6.568 -9.346 1.00 88.62 73 GLU A C 1
ATOM 577 O O . GLU A 1 73 ? 14.190 -6.775 -10.279 1.00 88.62 73 GLU A O 1
ATOM 582 N N . TYR A 1 74 ? 12.886 -5.361 -9.138 1.00 86.56 74 TYR A N 1
ATOM 583 C CA . TYR A 1 74 ? 13.261 -4.208 -9.954 1.00 86.56 74 TYR A CA 1
ATOM 584 C C . TYR A 1 74 ? 14.755 -3.876 -9.812 1.00 86.56 74 TYR A C 1
ATOM 586 O O . TYR A 1 74 ? 15.428 -3.599 -10.802 1.00 86.56 74 TYR A O 1
ATOM 594 N N . MET A 1 75 ? 15.282 -3.915 -8.586 1.00 85.31 75 MET A N 1
ATOM 595 C CA . MET A 1 75 ? 16.691 -3.615 -8.317 1.00 85.31 75 MET A CA 1
ATOM 596 C C . MET A 1 75 ? 17.624 -4.724 -8.819 1.00 85.31 75 MET A C 1
ATOM 598 O O . MET A 1 75 ? 18.737 -4.423 -9.240 1.00 85.31 75 MET A O 1
ATOM 602 N N . GLU A 1 76 ? 17.198 -5.986 -8.779 1.00 85.62 76 GLU A N 1
ATOM 603 C CA . GLU A 1 76 ? 17.943 -7.114 -9.351 1.00 85.62 76 GLU A CA 1
ATOM 604 C C . GLU A 1 76 ? 18.006 -7.027 -10.876 1.00 85.62 76 GLU A C 1
ATOM 606 O O . GLU A 1 76 ? 19.099 -7.081 -11.435 1.00 85.62 76 GLU A O 1
ATOM 611 N N . ARG A 1 77 ? 16.877 -6.757 -11.542 1.00 77.88 77 ARG A N 1
ATOM 612 C CA . ARG A 1 77 ? 16.847 -6.525 -12.995 1.00 77.88 77 ARG A CA 1
ATOM 613 C C . ARG A 1 77 ? 17.740 -5.363 -13.425 1.00 77.88 77 ARG A C 1
ATOM 615 O O . ARG A 1 77 ? 18.438 -5.475 -14.425 1.00 77.88 77 ARG A O 1
ATOM 622 N N . GLY A 1 78 ? 17.746 -4.267 -12.663 1.00 67.44 78 GLY A N 1
ATOM 623 C CA . GLY A 1 78 ? 18.621 -3.126 -12.941 1.00 67.44 78 GLY A CA 1
ATOM 624 C C . GLY A 1 78 ? 20.108 -3.485 -12.862 1.00 67.44 78 GLY A C 1
ATOM 625 O O . GLY A 1 78 ? 20.886 -3.007 -13.677 1.00 67.44 78 GLY A O 1
ATOM 626 N N . LYS A 1 79 ? 20.502 -4.376 -11.941 1.00 61.31 79 LYS A N 1
ATOM 627 C CA . LYS A 1 79 ? 21.882 -4.886 -11.864 1.00 61.31 79 LYS A CA 1
ATOM 628 C C . LYS A 1 79 ? 22.240 -5.788 -13.046 1.00 61.31 79 LYS A C 1
ATOM 630 O O . LYS A 1 79 ? 23.385 -5.764 -13.485 1.00 61.31 79 LYS A O 1
ATOM 635 N N . GLU A 1 80 ? 21.292 -6.577 -13.549 1.00 56.59 80 GLU A N 1
ATOM 636 C CA . GLU A 1 80 ? 21.492 -7.410 -14.742 1.00 56.59 80 GLU A CA 1
ATOM 637 C C . GLU A 1 80 ? 21.601 -6.560 -16.020 1.00 56.59 80 GLU A C 1
ATOM 639 O O . GLU A 1 80 ? 22.494 -6.792 -16.830 1.00 56.59 80 GLU A O 1
ATOM 644 N N . GLU A 1 81 ? 20.763 -5.529 -16.181 1.00 51.97 81 GLU A N 1
ATOM 645 C CA . GLU A 1 81 ? 20.835 -4.596 -17.318 1.00 51.97 81 GLU A CA 1
ATOM 646 C C . GLU A 1 81 ? 22.121 -3.753 -17.307 1.00 51.97 81 GLU A C 1
ATOM 648 O O . GLU A 1 81 ? 22.686 -3.494 -18.367 1.00 51.97 81 GLU A O 1
ATOM 653 N N . GLU A 1 82 ? 22.629 -3.368 -16.133 1.00 49.94 82 GLU A N 1
ATOM 654 C CA . GLU A 1 82 ? 23.897 -2.637 -16.015 1.00 49.94 82 GLU A CA 1
ATOM 655 C C . GLU A 1 82 ? 25.113 -3.538 -16.302 1.00 49.94 82 GLU A C 1
ATOM 657 O O . GLU A 1 82 ? 26.105 -3.051 -16.831 1.00 49.94 82 GLU A O 1
ATOM 662 N N . ALA A 1 83 ? 25.027 -4.849 -16.036 1.00 50.62 83 ALA A N 1
ATOM 663 C CA . ALA A 1 83 ? 26.094 -5.815 -16.316 1.00 50.62 83 ALA A CA 1
ATOM 664 C C . ALA A 1 83 ? 26.234 -6.170 -17.811 1.00 50.62 83 ALA A C 1
ATOM 666 O O . ALA A 1 83 ? 27.348 -6.387 -18.275 1.00 50.62 83 ALA A O 1
ATOM 667 N N . VAL A 1 84 ? 25.139 -6.178 -18.583 1.00 47.69 84 VAL A N 1
ATOM 668 C CA . VAL A 1 84 ? 25.154 -6.514 -20.027 1.00 47.69 84 VAL A CA 1
ATOM 669 C C . VAL A 1 84 ? 25.734 -5.386 -20.898 1.00 4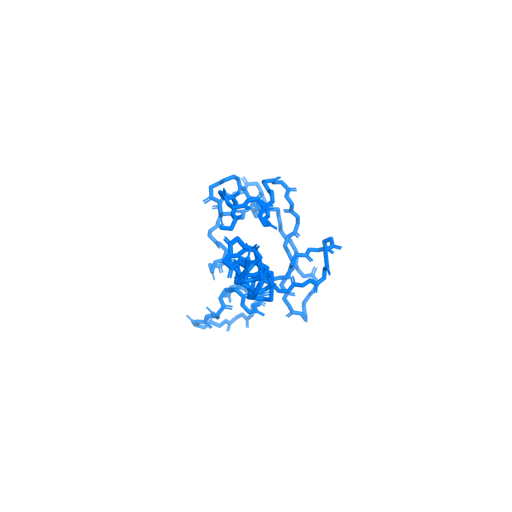7.69 84 VAL A C 1
ATOM 671 O O . VAL A 1 84 ? 26.149 -5.621 -22.028 1.00 47.69 84 VAL A O 1
ATOM 674 N N . VAL A 1 85 ? 25.800 -4.152 -20.391 1.00 51.47 85 VAL A N 1
ATOM 675 C CA . VAL A 1 85 ? 26.363 -3.000 -21.129 1.00 51.47 85 VAL A CA 1
ATOM 676 C C . VAL A 1 85 ? 27.892 -2.894 -20.959 1.00 51.47 85 VAL A C 1
ATOM 678 O O . VAL A 1 85 ? 28.532 -2.071 -21.613 1.00 51.47 85 VAL A O 1
ATOM 681 N N . ILE A 1 86 ? 28.493 -3.741 -20.116 1.00 49.84 86 ILE A N 1
ATOM 682 C CA . ILE A 1 86 ? 29.936 -3.780 -19.820 1.00 49.84 86 ILE A CA 1
ATOM 683 C C . ILE A 1 86 ? 30.571 -5.120 -20.238 1.00 49.84 86 ILE A C 1
ATOM 685 O O . ILE A 1 86 ? 31.414 -5.653 -19.521 1.00 49.84 86 ILE A O 1
ATOM 689 N N . GLU A 1 87 ? 30.197 -5.669 -21.397 1.00 41.12 87 GLU A N 1
ATOM 690 C CA . GLU A 1 87 ? 30.933 -6.772 -22.050 1.00 41.12 87 GLU A CA 1
ATOM 691 C C . GLU A 1 87 ? 31.335 -6.434 -23.491 1.00 41.12 87 GLU A C 1
ATOM 693 O O . GLU A 1 87 ? 30.503 -5.873 -24.242 1.00 41.12 87 GLU A O 1
#

Foldseek 3Di:
DCVLVLDDFQFKKDFAPDPDIFGQHSV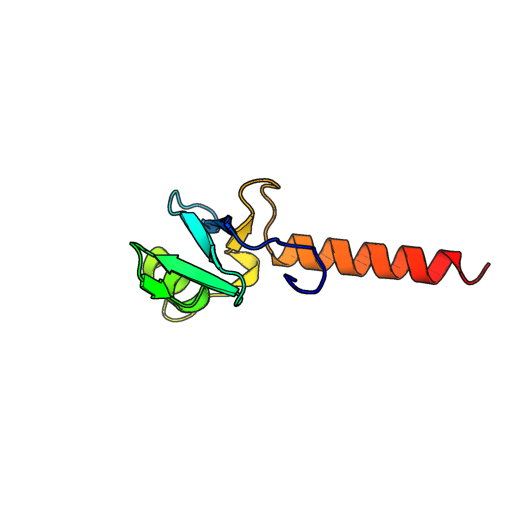RFTQDVNDTHRQFVVNCVVVVHPGDPSQCGIAGPVVRDGNVVSVVVVVVVVVVVVVVVVD

pLDDT: mean 86.78, std 13.43, range [41.12, 96.62]

Sequence (87 aa):
MLEWGVLKACEVIVAKGKEDSRVLLSNGNMQVNGIEQSMQKWLKEVFDWSSVQTYAFAVHQETGKTLSQSREEYMERGKEEEAVVIE

Secondary structure (DSSP, 8-state):
-TTTTSS-TT-EEEETTSS-EEEEPTTS-EEETTEEE-HHHHHHHHHT-S---HHHHEEETTT--BHHHHHHHHHHHHHHHHHHTT-

Organism: NCBI:txid582850